Protein AF-A0A369LAR7-F1 (afdb_monomer_lite)

Sequence (122 aa):
MGEAMVTGRMAPGKKRRGGLVLQREGLTASQAINRMYDKLIENGDASFLTGIVAAEDEAAWDNAVEFVDSLSEPVSGGTSDIADEAPSALVDGAFEHGDLPADGPDLAAIARAARFSSRGVI

Secondary structure (DSSP, 8-state):
-PPPPP-----HHHHHHHH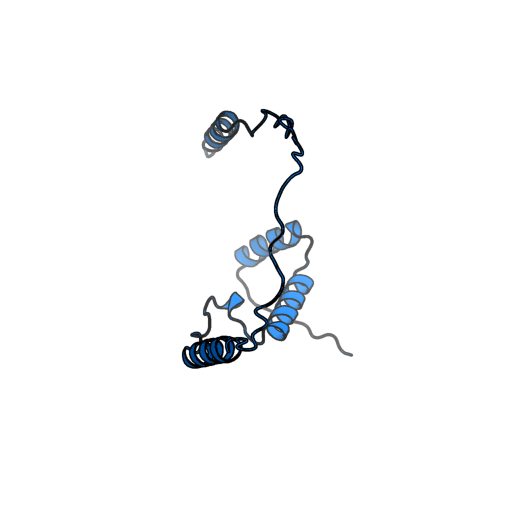HHHHHTT--HHHHHHHHHHHHHHHSS-HHHH--PPPP-HHHHHHHHHHHHHTT-----------------------------S----HHHHHHHHTTSS----

Structure (mmCIF, N/CA/C/O backbone):
data_AF-A0A369LAR7-F1
#
_entry.id   AF-A0A369LAR7-F1
#
loop_
_atom_site.group_PDB
_atom_site.id
_atom_site.ty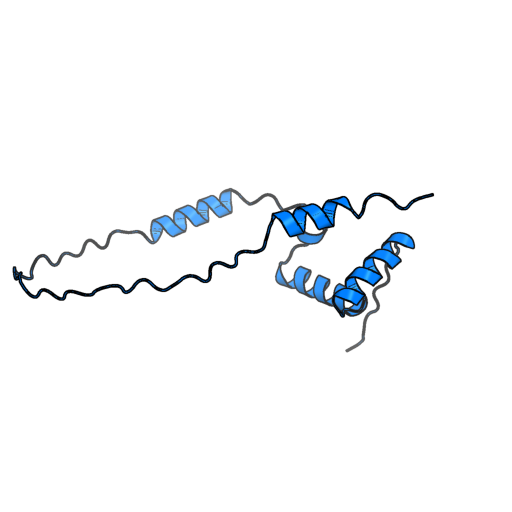pe_symbol
_atom_site.label_atom_id
_atom_site.label_alt_id
_atom_site.label_comp_id
_atom_site.label_asym_id
_atom_site.label_entity_id
_atom_site.label_seq_id
_atom_site.pdbx_PDB_ins_code
_atom_site.Cartn_x
_atom_site.Cartn_y
_atom_site.Cartn_z
_atom_site.occupancy
_atom_site.B_iso_or_equiv
_atom_site.auth_seq_id
_atom_site.auth_comp_id
_atom_site.auth_asym_id
_atom_site.auth_atom_id
_atom_site.pdbx_PDB_model_num
ATOM 1 N N . MET A 1 1 ? 20.493 2.113 16.702 1.00 61.66 1 MET A N 1
ATOM 2 C CA . MET A 1 1 ? 19.274 1.370 16.315 1.00 61.66 1 MET A CA 1
ATOM 3 C C . MET A 1 1 ? 19.581 0.637 15.023 1.00 61.66 1 MET A C 1
ATOM 5 O O . MET A 1 1 ? 20.181 1.250 14.153 1.00 61.66 1 MET A O 1
ATOM 9 N N . GLY A 1 2 ? 19.304 -0.666 14.950 1.00 80.75 2 GLY A N 1
ATOM 10 C CA . GLY A 1 2 ? 19.595 -1.474 13.761 1.00 80.75 2 GLY A CA 1
ATOM 11 C C . GLY A 1 2 ? 18.480 -1.359 12.725 1.00 80.75 2 GLY A C 1
ATOM 12 O O . GLY A 1 2 ? 17.308 -1.336 13.092 1.00 80.75 2 GLY A O 1
ATOM 13 N N . GLU A 1 3 ? 18.845 -1.285 11.450 1.00 86.94 3 GLU A N 1
ATOM 14 C CA . GLU A 1 3 ? 17.891 -1.358 10.343 1.00 86.94 3 GLU A CA 1
ATOM 15 C C . GLU A 1 3 ? 17.475 -2.820 10.114 1.00 86.94 3 GLU A C 1
ATOM 17 O O . GLU A 1 3 ? 18.318 -3.720 10.106 1.00 86.94 3 GLU A O 1
ATOM 22 N N . ALA A 1 4 ? 16.175 -3.068 9.931 1.00 91.50 4 ALA A N 1
ATOM 23 C CA . ALA A 1 4 ? 15.636 -4.389 9.611 1.00 91.50 4 ALA A CA 1
ATOM 24 C C . ALA A 1 4 ? 15.268 -4.475 8.123 1.00 91.50 4 ALA A C 1
ATOM 26 O O . ALA A 1 4 ? 14.702 -3.540 7.557 1.00 91.50 4 ALA A O 1
ATOM 27 N N . MET A 1 5 ? 15.566 -5.609 7.482 1.00 94.12 5 MET A N 1
ATOM 28 C CA . MET A 1 5 ? 15.274 -5.827 6.064 1.00 94.12 5 MET A CA 1
ATOM 29 C C . MET A 1 5 ? 13.974 -6.616 5.882 1.00 94.12 5 MET A C 1
ATOM 31 O O . MET A 1 5 ? 13.799 -7.683 6.469 1.00 94.12 5 MET A O 1
ATOM 35 N N . VAL A 1 6 ? 13.093 -6.133 5.004 1.00 93.88 6 VAL A N 1
ATOM 36 C CA . VAL A 1 6 ? 11.851 -6.822 4.621 1.00 93.88 6 VAL A CA 1
ATOM 37 C C . VAL A 1 6 ? 12.022 -7.447 3.238 1.00 93.88 6 VAL A C 1
ATOM 39 O O . VAL A 1 6 ? 12.296 -6.749 2.263 1.00 93.88 6 VAL A O 1
ATOM 42 N N . THR A 1 7 ? 11.839 -8.767 3.136 1.00 92.88 7 THR A N 1
ATOM 43 C CA . THR A 1 7 ? 11.888 -9.502 1.860 1.00 92.88 7 THR A CA 1
ATOM 44 C C . THR A 1 7 ? 10.564 -10.215 1.608 1.00 92.88 7 THR A C 1
ATOM 46 O O . THR A 1 7 ? 10.116 -11.007 2.431 1.00 92.88 7 THR A O 1
ATOM 49 N N . GLY A 1 8 ? 9.952 -9.972 0.445 1.00 92.94 8 GLY A N 1
ATOM 50 C CA . GLY A 1 8 ? 8.696 -10.602 0.029 1.00 92.94 8 GLY A CA 1
ATOM 51 C C . GLY A 1 8 ? 8.796 -11.253 -1.350 1.00 92.94 8 GLY A C 1
ATOM 52 O O . GLY A 1 8 ? 9.424 -10.712 -2.264 1.00 92.94 8 GLY A O 1
ATOM 53 N N . ARG A 1 9 ? 8.157 -12.417 -1.523 1.00 96.31 9 ARG A N 1
ATOM 54 C CA . ARG A 1 9 ? 8.051 -13.096 -2.825 1.00 96.31 9 ARG A CA 1
ATOM 55 C C . ARG A 1 9 ? 6.854 -12.551 -3.604 1.00 96.31 9 ARG A C 1
ATOM 57 O O . ARG A 1 9 ? 5.764 -12.413 -3.060 1.00 96.31 9 ARG A O 1
ATOM 64 N N . MET A 1 10 ? 7.039 -12.272 -4.893 1.00 95.75 10 MET A N 1
ATOM 65 C CA . MET A 1 10 ? 5.953 -11.855 -5.786 1.00 95.75 10 MET A CA 1
ATOM 66 C C . MET A 1 10 ? 6.232 -12.253 -7.237 1.00 95.75 10 MET A C 1
ATOM 68 O O . MET A 1 10 ? 7.387 -12.403 -7.637 1.00 95.75 10 MET A O 1
ATOM 72 N N . ALA A 1 11 ? 5.174 -12.384 -8.040 1.00 98.25 11 ALA A N 1
ATOM 73 C CA . ALA A 1 11 ? 5.301 -12.656 -9.468 1.00 98.25 11 ALA A CA 1
ATOM 74 C C . ALA A 1 11 ? 6.072 -11.523 -10.186 1.00 98.25 11 ALA A C 1
ATOM 76 O O . ALA A 1 11 ? 5.803 -10.346 -9.914 1.00 98.25 11 ALA A O 1
ATOM 77 N N . PRO A 1 12 ? 6.958 -11.827 -11.157 1.00 97.69 12 PRO A N 1
ATOM 78 C CA . PRO A 1 12 ? 7.745 -10.807 -11.861 1.00 97.69 12 PRO A CA 1
ATOM 79 C C . PRO A 1 12 ? 6.887 -9.722 -12.526 1.00 97.69 12 PRO A C 1
ATOM 81 O O . PRO A 1 12 ? 7.210 -8.536 -12.459 1.00 97.69 12 PRO A O 1
ATOM 84 N N . GLY A 1 13 ? 5.748 -10.112 -13.112 1.00 98.25 13 GLY A N 1
ATOM 85 C CA . GLY A 1 13 ? 4.790 -9.172 -13.699 1.00 98.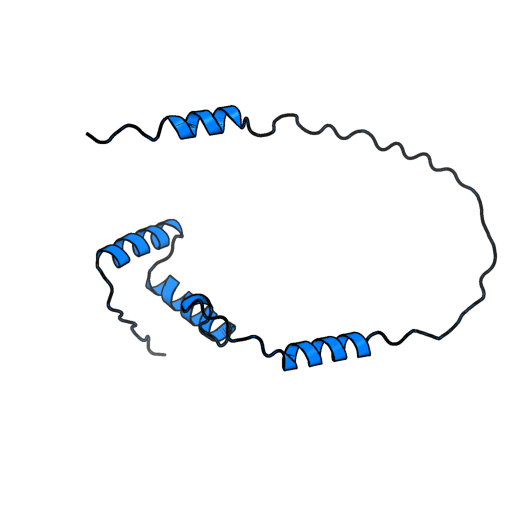25 13 GLY A CA 1
ATOM 86 C C . GLY A 1 13 ? 4.166 -8.229 -12.666 1.00 98.25 13 GLY A C 1
ATOM 87 O O . GLY A 1 13 ? 4.030 -7.036 -12.936 1.00 98.25 13 GLY A O 1
ATOM 88 N N . LYS A 1 14 ? 3.856 -8.731 -11.460 1.00 97.56 14 LYS A N 1
ATOM 89 C CA . LYS A 1 14 ? 3.335 -7.917 -10.349 1.00 97.56 14 LYS A CA 1
ATOM 90 C C . LYS A 1 14 ? 4.384 -6.906 -9.883 1.00 97.56 14 LYS A C 1
ATOM 92 O O . LYS A 1 14 ? 4.060 -5.729 -9.771 1.00 97.56 14 LYS A O 1
ATOM 97 N N . LYS A 1 15 ? 5.640 -7.340 -9.712 1.00 97.00 15 LYS A N 1
ATOM 98 C CA . LYS A 1 15 ? 6.761 -6.459 -9.346 1.00 97.00 15 LYS A CA 1
ATOM 99 C C . LYS A 1 15 ? 6.935 -5.319 -10.346 1.00 97.00 15 LYS A C 1
ATOM 101 O O . LYS A 1 15 ? 7.057 -4.168 -9.947 1.00 97.00 15 LYS A O 1
ATOM 106 N N . ARG A 1 16 ? 6.922 -5.635 -11.645 1.00 97.88 16 ARG A N 1
ATOM 107 C CA . ARG A 1 16 ? 7.101 -4.638 -12.708 1.00 97.88 16 ARG A CA 1
ATOM 108 C C . ARG A 1 16 ? 5.974 -3.607 -12.714 1.00 97.88 16 ARG A C 1
ATOM 110 O O . ARG A 1 16 ? 6.257 -2.417 -12.688 1.00 97.88 16 ARG A O 1
ATOM 117 N N . ARG A 1 17 ? 4.711 -4.054 -12.708 1.00 98.06 17 ARG A N 1
ATOM 118 C CA . ARG A 1 17 ? 3.557 -3.138 -12.699 1.00 98.06 17 ARG A CA 1
ATOM 119 C C . ARG A 1 17 ? 3.520 -2.277 -11.439 1.00 98.06 17 ARG A C 1
ATOM 121 O O . ARG A 1 17 ? 3.329 -1.076 -11.548 1.00 98.06 17 ARG A O 1
ATOM 128 N N . GLY A 1 18 ? 3.756 -2.875 -10.269 1.00 96.94 18 GLY A N 1
ATOM 129 C CA . GLY A 1 18 ? 3.832 -2.132 -9.010 1.00 96.94 18 GLY A CA 1
ATOM 130 C C . GLY A 1 18 ? 4.958 -1.097 -9.019 1.00 96.94 18 GLY A C 1
ATOM 131 O O . GLY A 1 18 ? 4.735 0.045 -8.643 1.00 96.94 18 GLY A O 1
ATOM 132 N N . GLY A 1 19 ? 6.137 -1.462 -9.532 1.00 97.44 19 GLY A N 1
ATOM 133 C CA . GLY A 1 19 ? 7.266 -0.541 -9.669 1.00 97.44 19 GLY A CA 1
ATOM 134 C C . GLY A 1 19 ? 6.962 0.678 -10.543 1.00 97.44 19 GLY A C 1
ATOM 135 O O . GLY A 1 19 ? 7.369 1.776 -10.186 1.00 97.44 19 GLY A O 1
ATOM 136 N N . LEU A 1 20 ? 6.208 0.512 -11.637 1.00 98.25 20 LEU A N 1
ATOM 137 C CA . LEU A 1 20 ? 5.793 1.632 -12.495 1.00 98.25 20 LEU A CA 1
ATOM 138 C C . LEU A 1 20 ? 4.852 2.602 -11.773 1.00 98.25 20 LEU A C 1
ATOM 140 O O . LEU A 1 20 ? 5.002 3.812 -11.913 1.00 98.25 20 LEU A O 1
ATOM 144 N N . VAL A 1 21 ? 3.904 2.080 -10.986 1.00 98.38 21 VAL A N 1
ATOM 145 C CA . VAL A 1 21 ? 3.011 2.920 -10.173 1.00 98.38 21 VAL A CA 1
ATOM 146 C C . VAL A 1 21 ? 3.830 3.707 -9.156 1.00 98.38 21 VAL A C 1
ATOM 148 O O . VAL A 1 21 ? 3.730 4.924 -9.115 1.00 98.38 21 VAL A O 1
ATOM 151 N N . LEU A 1 22 ? 4.706 3.036 -8.403 1.00 97.81 22 LEU A N 1
ATOM 152 C CA . LEU A 1 22 ? 5.553 3.700 -7.411 1.00 97.81 22 LEU A CA 1
ATOM 153 C C . LEU A 1 22 ? 6.453 4.773 -8.035 1.00 97.81 22 LEU A C 1
ATOM 155 O O . LEU A 1 22 ? 6.557 5.864 -7.488 1.00 97.81 22 LEU A O 1
ATOM 159 N N . GLN A 1 23 ? 7.042 4.501 -9.203 1.00 97.81 23 GLN A N 1
ATOM 160 C CA . GLN A 1 23 ? 7.864 5.475 -9.920 1.00 97.81 23 GLN A CA 1
ATOM 161 C C . GLN A 1 23 ? 7.067 6.724 -10.312 1.00 97.81 23 GLN A C 1
ATOM 163 O O . GLN A 1 23 ? 7.577 7.832 -10.166 1.00 97.81 23 GLN A O 1
ATOM 168 N N . ARG A 1 24 ? 5.827 6.553 -10.787 1.00 98.19 24 ARG A N 1
ATOM 169 C CA . ARG A 1 24 ? 4.945 7.675 -11.135 1.00 98.19 24 ARG A CA 1
ATOM 170 C C . ARG A 1 24 ? 4.625 8.546 -9.920 1.00 98.19 24 ARG A C 1
ATOM 172 O O . ARG A 1 24 ? 4.584 9.761 -10.050 1.00 98.19 24 ARG A O 1
ATOM 179 N N . GLU A 1 25 ? 4.456 7.925 -8.757 1.00 97.81 25 GLU A N 1
ATOM 180 C CA . GLU A 1 25 ? 4.206 8.617 -7.487 1.00 97.81 25 GLU A CA 1
ATOM 181 C C . GLU A 1 25 ? 5.502 9.098 -6.792 1.00 97.81 25 GLU A C 1
ATOM 183 O O . GLU A 1 25 ? 5.456 9.605 -5.674 1.00 97.81 25 GLU A O 1
ATOM 188 N N . GLY A 1 26 ? 6.676 8.927 -7.417 1.00 97.88 26 GLY A N 1
ATOM 189 C CA . GLY A 1 26 ? 7.964 9.345 -6.849 1.00 97.88 26 GLY A CA 1
ATOM 190 C C . GLY A 1 26 ? 8.412 8.543 -5.621 1.00 97.88 26 GLY A C 1
ATOM 191 O O . GLY A 1 26 ? 9.209 9.034 -4.823 1.00 97.88 26 GLY A O 1
ATOM 192 N N . LEU A 1 27 ? 7.912 7.317 -5.452 1.00 97.75 27 LEU A N 1
ATOM 193 C CA . LEU A 1 27 ? 8.192 6.456 -4.304 1.00 97.75 27 LEU A CA 1
ATOM 194 C C . LEU A 1 27 ? 9.107 5.285 -4.670 1.00 97.75 27 LEU A C 1
ATOM 196 O O . LEU A 1 27 ? 8.990 4.662 -5.726 1.00 97.75 27 LEU A O 1
ATOM 200 N N . THR A 1 28 ? 9.985 4.915 -3.741 1.00 97.00 28 THR A N 1
ATOM 201 C CA . THR A 1 28 ? 10.683 3.625 -3.783 1.00 97.00 28 THR A CA 1
ATOM 202 C C . THR A 1 28 ? 9.849 2.525 -3.120 1.00 97.00 28 THR A C 1
ATOM 204 O O . THR A 1 28 ? 8.913 2.780 -2.360 1.00 97.00 28 THR A O 1
ATOM 207 N N . ALA A 1 29 ? 10.216 1.264 -3.361 1.00 95.12 29 ALA A N 1
ATOM 208 C CA . ALA A 1 29 ? 9.556 0.130 -2.715 1.00 95.12 29 ALA A CA 1
ATOM 209 C C . ALA A 1 29 ? 9.689 0.162 -1.182 1.00 95.12 29 ALA A C 1
ATOM 211 O O . ALA A 1 29 ? 8.711 -0.097 -0.487 1.00 95.12 29 ALA A O 1
ATOM 212 N N . SER A 1 30 ? 10.865 0.511 -0.648 1.00 95.44 30 SER A N 1
ATOM 213 C CA . SER A 1 30 ? 11.073 0.613 0.803 1.00 95.44 30 SER A CA 1
ATOM 214 C C . SER A 1 30 ? 10.246 1.742 1.415 1.00 95.44 30 SER A C 1
ATOM 216 O O . SER A 1 30 ? 9.624 1.554 2.453 1.00 95.44 30 SER A O 1
ATOM 218 N N . GLN A 1 31 ? 10.160 2.888 0.736 1.00 97.00 31 GLN A N 1
ATOM 219 C CA . GLN A 1 31 ? 9.332 4.017 1.157 1.00 97.00 31 GLN A CA 1
ATOM 220 C C . GLN A 1 31 ? 7.839 3.685 1.187 1.00 97.00 31 GLN A C 1
ATOM 222 O O . GLN A 1 31 ? 7.139 4.132 2.094 1.00 97.00 31 GLN A O 1
ATOM 227 N N . ALA A 1 32 ? 7.352 2.931 0.201 1.00 96.81 32 ALA A N 1
ATOM 228 C CA . ALA A 1 32 ? 5.963 2.488 0.159 1.00 96.81 32 ALA A CA 1
ATOM 229 C C . ALA A 1 32 ? 5.658 1.467 1.266 1.00 96.81 32 ALA A C 1
ATOM 231 O O . ALA A 1 32 ? 4.632 1.574 1.929 1.00 96.81 32 ALA A O 1
ATOM 232 N N . ILE A 1 33 ? 6.564 0.510 1.501 1.00 96.12 33 ILE A N 1
ATOM 233 C CA . ILE A 1 33 ? 6.415 -0.496 2.563 1.00 96.12 33 ILE A CA 1
ATOM 234 C C . ILE A 1 33 ? 6.449 0.156 3.950 1.00 96.12 33 ILE A C 1
ATOM 236 O O . ILE A 1 33 ? 5.622 -0.184 4.787 1.00 96.12 33 ILE A O 1
ATOM 240 N N . ASN A 1 34 ? 7.344 1.117 4.190 1.00 96.25 34 ASN A N 1
ATOM 241 C CA . ASN A 1 34 ? 7.390 1.821 5.474 1.00 96.25 34 ASN A CA 1
ATOM 242 C C . ASN A 1 34 ? 6.100 2.608 5.727 1.00 96.25 34 ASN A C 1
ATOM 244 O O . ASN A 1 34 ? 5.486 2.424 6.768 1.00 96.25 34 ASN A O 1
ATOM 248 N N . ARG A 1 35 ? 5.609 3.364 4.734 1.00 97.00 35 ARG A N 1
ATOM 249 C CA . ARG A 1 35 ? 4.318 4.070 4.845 1.00 97.00 35 ARG A CA 1
ATOM 250 C C . ARG A 1 35 ? 3.137 3.130 5.080 1.00 97.00 35 ARG A C 1
ATOM 252 O O . ARG A 1 35 ? 2.196 3.484 5.781 1.00 97.00 35 ARG A O 1
ATOM 259 N N . MET A 1 36 ? 3.171 1.936 4.489 1.00 96.62 36 MET A N 1
ATOM 260 C CA . MET A 1 36 ? 2.172 0.904 4.760 1.00 96.62 36 MET A CA 1
ATOM 261 C C . MET A 1 36 ? 2.219 0.478 6.233 1.00 96.62 36 MET A C 1
ATOM 263 O O . MET A 1 36 ? 1.166 0.404 6.853 1.00 96.62 36 MET A O 1
ATOM 267 N N . TYR A 1 37 ? 3.404 0.233 6.803 1.00 96.88 37 TYR A N 1
ATOM 268 C CA . TYR A 1 37 ? 3.534 -0.064 8.234 1.00 96.88 37 TYR A CA 1
ATOM 269 C C . TYR A 1 37 ? 3.081 1.097 9.116 1.00 96.88 37 TYR A C 1
ATOM 271 O O . TYR A 1 37 ? 2.378 0.845 10.089 1.00 96.88 37 TYR A O 1
ATOM 279 N N . ASP A 1 38 ? 3.402 2.339 8.749 1.00 97.06 38 ASP A N 1
ATOM 280 C CA . ASP A 1 38 ? 2.925 3.521 9.471 1.00 97.06 38 ASP A CA 1
ATOM 281 C C . ASP A 1 38 ? 1.390 3.517 9.550 1.00 97.06 38 ASP A C 1
ATOM 283 O O . ASP A 1 38 ? 0.833 3.689 10.630 1.00 97.06 38 ASP A O 1
ATOM 287 N N . LYS A 1 39 ? 0.696 3.207 8.443 1.00 96.81 39 LYS A N 1
ATOM 288 C CA . LYS A 1 39 ? -0.772 3.099 8.435 1.00 96.81 39 LYS A CA 1
ATOM 289 C C . LYS A 1 39 ? -1.332 1.901 9.189 1.00 96.81 39 LYS A C 1
ATOM 291 O O . LYS A 1 39 ? -2.379 2.035 9.810 1.00 96.81 39 LYS A O 1
ATOM 296 N N . LEU A 1 40 ? -0.648 0.759 9.180 1.00 96.06 40 LEU A N 1
ATOM 297 C CA . LEU A 1 40 ? -1.039 -0.383 10.014 1.00 96.06 40 LEU A CA 1
ATOM 298 C C . LEU A 1 40 ? -0.950 -0.040 11.508 1.00 96.06 40 LEU A C 1
ATOM 300 O O . LEU A 1 40 ? -1.799 -0.460 12.286 1.00 96.06 40 LEU A O 1
ATOM 304 N N . ILE A 1 41 ? 0.074 0.721 11.902 1.00 96.12 41 ILE A N 1
ATOM 305 C CA . ILE A 1 41 ? 0.277 1.152 13.289 1.00 96.12 41 ILE A CA 1
ATOM 306 C C . ILE A 1 41 ? -0.741 2.228 13.675 1.00 96.12 41 ILE A C 1
ATOM 308 O O . ILE A 1 41 ? -1.320 2.145 14.751 1.00 96.12 41 ILE A O 1
ATOM 312 N N . GLU A 1 42 ? -0.964 3.215 12.807 1.00 95.50 42 GLU A N 1
ATOM 313 C CA . GLU A 1 42 ? -1.898 4.319 13.048 1.00 95.50 42 GLU A CA 1
ATOM 314 C C . GLU A 1 42 ? -3.345 3.835 13.173 1.00 95.50 42 GLU A C 1
ATOM 316 O O . GLU A 1 42 ? -4.047 4.249 14.090 1.00 95.50 42 GLU A O 1
ATOM 321 N N . ASN A 1 43 ? -3.775 2.935 12.285 1.00 92.44 43 ASN A N 1
ATOM 322 C CA . ASN A 1 43 ? -5.144 2.423 12.294 1.00 92.44 43 ASN A CA 1
ATOM 323 C C . ASN A 1 43 ? -5.342 1.305 13.327 1.00 92.44 43 ASN A C 1
ATOM 325 O O . ASN A 1 43 ? -6.454 1.079 13.788 1.00 92.44 43 ASN A O 1
ATOM 329 N N . GLY A 1 44 ? -4.280 0.569 13.668 1.00 94.50 44 GLY A N 1
ATOM 330 C CA . GLY A 1 44 ? -4.376 -0.628 14.504 1.00 94.50 44 GLY A CA 1
ATOM 331 C C . GLY A 1 44 ? -4.980 -1.847 13.792 1.00 94.50 44 GLY A C 1
ATOM 332 O O . GLY A 1 44 ? -5.204 -2.873 14.431 1.00 94.50 44 GLY A O 1
ATOM 333 N N . ASP A 1 45 ? -5.212 -1.774 12.478 1.00 92.75 45 ASP A N 1
ATOM 334 C CA . ASP A 1 45 ? -5.770 -2.859 11.671 1.00 92.75 45 ASP A CA 1
ATOM 335 C C . ASP A 1 45 ? -5.177 -2.908 10.249 1.00 92.75 45 ASP A C 1
ATOM 337 O O . ASP A 1 45 ? -4.462 -2.009 9.805 1.00 92.75 45 ASP A O 1
ATOM 341 N N . ALA A 1 46 ? -5.473 -3.996 9.528 1.00 93.38 46 ALA A N 1
ATOM 342 C CA . ALA A 1 46 ? -5.033 -4.234 8.150 1.00 93.38 46 ALA A CA 1
ATOM 343 C C . ALA A 1 46 ? -6.192 -4.282 7.135 1.00 93.38 46 ALA A C 1
ATOM 345 O O . ALA A 1 46 ? -6.032 -4.848 6.049 1.00 93.38 46 ALA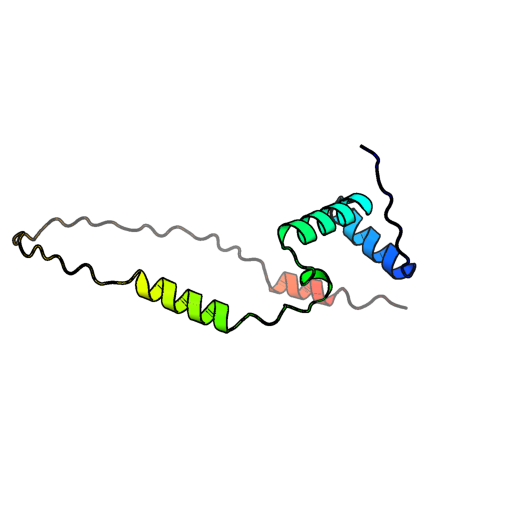 A O 1
ATOM 346 N N . SER A 1 47 ? -7.351 -3.710 7.471 1.00 90.31 47 SER A N 1
ATOM 347 C CA . SER A 1 47 ? -8.574 -3.745 6.654 1.00 90.31 47 SER A CA 1
ATOM 348 C C . SER A 1 47 ? -8.340 -3.242 5.227 1.00 90.31 47 SER A C 1
ATOM 350 O O . SER A 1 47 ? -8.799 -3.855 4.265 1.00 90.31 47 SER A O 1
ATOM 352 N N . PHE A 1 48 ? -7.525 -2.195 5.055 1.00 89.56 48 PHE A N 1
ATOM 353 C CA . PHE A 1 48 ? -7.194 -1.637 3.738 1.00 89.56 48 PHE A CA 1
ATOM 354 C C . PHE A 1 48 ? -6.361 -2.580 2.849 1.00 89.56 48 PHE A C 1
ATOM 356 O O . PHE A 1 48 ? -6.341 -2.419 1.628 1.00 89.56 48 PHE A O 1
ATOM 363 N N . LEU A 1 49 ? -5.657 -3.555 3.438 1.00 92.94 49 LEU A N 1
ATOM 364 C CA . LEU A 1 49 ? -4.899 -4.570 2.700 1.00 92.94 49 LEU A CA 1
ATOM 365 C C . LEU A 1 49 ? -5.742 -5.809 2.393 1.00 92.94 49 LEU A C 1
ATOM 367 O O . LEU A 1 49 ? -5.528 -6.448 1.362 1.00 92.94 49 LEU A O 1
ATOM 371 N N . THR A 1 50 ? -6.661 -6.173 3.291 1.00 89.56 50 THR A N 1
ATOM 372 C CA . THR A 1 50 ? -7.491 -7.381 3.167 1.00 89.56 50 THR A CA 1
ATOM 373 C C . THR A 1 50 ? -8.794 -7.126 2.416 1.00 89.56 50 THR A C 1
ATOM 375 O O . THR A 1 50 ? -9.367 -8.066 1.871 1.00 89.56 50 THR A O 1
ATOM 378 N N . GLY A 1 51 ? -9.268 -5.876 2.388 1.00 80.75 51 GLY A N 1
ATOM 379 C CA . GLY A 1 51 ? -10.619 -5.527 1.950 1.00 80.75 51 GLY A CA 1
ATOM 380 C C . GLY A 1 51 ? -11.709 -6.037 2.897 1.00 80.75 51 GLY A C 1
ATOM 381 O O . GLY A 1 51 ? -12.888 -5.949 2.569 1.00 80.75 51 GLY A O 1
ATOM 382 N N . ILE A 1 52 ? -11.325 -6.590 4.051 1.00 73.12 52 ILE A N 1
ATOM 383 C CA . ILE A 1 52 ? -12.238 -7.068 5.083 1.00 73.12 52 ILE A CA 1
ATOM 384 C C . ILE A 1 52 ? -12.313 -5.952 6.115 1.00 73.12 52 ILE A C 1
ATOM 386 O O . ILE A 1 52 ? -11.406 -5.795 6.935 1.00 73.12 52 ILE A O 1
ATOM 390 N N . VAL A 1 53 ? -13.376 -5.157 6.040 1.00 63.62 53 VAL A N 1
ATOM 391 C CA . VAL A 1 53 ? -13.754 -4.272 7.141 1.00 63.62 53 VAL A CA 1
ATOM 392 C C . VAL A 1 53 ? -14.198 -5.198 8.271 1.00 63.62 53 VAL A C 1
ATOM 394 O O . VAL A 1 53 ? -15.030 -6.082 8.046 1.00 63.62 53 VAL A O 1
ATOM 397 N N . ALA A 1 54 ? -13.569 -5.089 9.444 1.00 61.56 54 ALA A N 1
ATOM 398 C CA . ALA A 1 54 ? -14.067 -5.785 10.625 1.00 61.56 54 ALA A CA 1
ATOM 399 C C . ALA A 1 54 ? -15.542 -5.403 10.784 1.00 61.56 54 ALA A C 1
ATOM 401 O O . ALA A 1 54 ? -15.868 -4.229 10.625 1.00 61.56 54 ALA A O 1
ATOM 402 N N . ALA A 1 55 ? -16.416 -6.390 11.003 1.00 57.91 55 ALA A N 1
ATOM 403 C CA . ALA A 1 55 ? -17.834 -6.123 11.204 1.00 57.91 55 ALA A CA 1
ATOM 404 C C . ALA A 1 55 ? -17.958 -5.037 12.273 1.00 57.91 55 ALA A C 1
ATOM 406 O O . ALA A 1 55 ? -17.399 -5.183 13.362 1.00 57.91 55 ALA A O 1
ATOM 407 N N . GLU A 1 56 ? -18.582 -3.929 11.895 1.00 61.16 56 GLU A N 1
ATOM 408 C CA . GLU A 1 56 ? -18.780 -2.796 12.779 1.00 61.16 56 GLU A CA 1
ATOM 409 C C . GLU A 1 56 ? -19.521 -3.316 14.010 1.00 61.16 56 GLU A C 1
ATOM 411 O O . GLU A 1 56 ? -20.496 -4.059 13.877 1.00 61.16 56 GLU A O 1
ATOM 416 N N . ASP A 1 57 ? -18.999 -3.036 15.203 1.00 68.94 57 ASP A N 1
ATOM 417 C CA . ASP A 1 57 ? -19.645 -3.484 16.430 1.00 68.94 57 ASP A CA 1
ATOM 418 C C . ASP A 1 57 ? -20.938 -2.679 16.582 1.00 68.94 57 ASP A C 1
ATOM 420 O O . ASP A 1 57 ? -20.915 -1.526 17.007 1.00 68.94 57 ASP A O 1
ATOM 424 N N . GLU A 1 58 ? -22.059 -3.267 16.160 1.00 67.94 58 GLU A N 1
ATOM 425 C CA . GLU A 1 58 ? -23.396 -2.665 16.220 1.00 67.94 58 GLU A CA 1
ATOM 426 C C . GLU A 1 58 ? -23.686 -2.126 17.633 1.00 67.94 58 GLU A C 1
ATOM 428 O O . GLU A 1 58 ? -24.236 -1.040 17.789 1.00 67.94 58 GLU A O 1
ATOM 433 N N . ALA A 1 59 ? -23.192 -2.813 18.673 1.00 70.25 59 ALA A N 1
ATOM 434 C CA . ALA A 1 59 ? -23.340 -2.367 20.052 1.00 70.25 59 ALA A CA 1
ATOM 435 C C . ALA A 1 59 ? -22.506 -1.112 20.360 1.00 70.25 59 ALA A C 1
ATOM 437 O O . ALA A 1 59 ? -22.906 -0.295 21.188 1.00 70.25 59 ALA A O 1
ATOM 438 N N . ALA A 1 60 ? -21.352 -0.921 19.718 1.00 75.75 60 ALA A N 1
ATOM 439 C CA . ALA A 1 60 ? -20.567 0.305 19.856 1.00 75.75 60 ALA A CA 1
ATOM 440 C C . ALA A 1 60 ? -21.260 1.499 19.178 1.00 75.75 60 ALA A C 1
ATOM 442 O O . ALA A 1 60 ? -21.200 2.613 19.702 1.00 75.75 60 ALA A O 1
ATOM 443 N N . TRP A 1 61 ? -21.954 1.264 18.061 1.00 80.56 61 TRP A N 1
ATOM 444 C CA . TRP A 1 61 ? -22.769 2.280 17.396 1.00 80.56 61 TRP A CA 1
ATOM 445 C C . TRP A 1 61 ? -24.001 2.663 18.216 1.00 80.56 61 TRP A C 1
ATOM 447 O O . TRP A 1 61 ? -24.226 3.855 18.422 1.00 80.56 61 TRP A O 1
ATOM 457 N N . ASP A 1 62 ? -24.734 1.687 18.754 1.00 80.25 62 ASP A N 1
ATOM 458 C CA . ASP A 1 62 ? -25.898 1.939 19.614 1.00 80.25 62 ASP A CA 1
ATOM 459 C C . ASP A 1 62 ? -25.518 2.779 20.846 1.00 80.25 62 ASP A C 1
ATOM 461 O O . ASP A 1 62 ? -26.171 3.777 21.155 1.00 80.25 62 ASP A O 1
ATOM 465 N N . ASN A 1 63 ? -24.395 2.452 21.498 1.00 81.31 63 ASN A N 1
ATOM 466 C CA . ASN A 1 63 ? -23.877 3.238 22.624 1.00 81.31 63 ASN A CA 1
ATOM 467 C C . ASN A 1 63 ? -23.466 4.666 22.215 1.00 81.31 63 ASN A C 1
ATOM 469 O O . ASN A 1 63 ? -23.625 5.608 22.993 1.00 81.31 63 ASN A O 1
ATOM 473 N N . ALA A 1 64 ? -22.921 4.850 21.008 1.00 84.62 64 ALA A N 1
ATOM 474 C CA . ALA A 1 64 ? -22.549 6.172 20.509 1.00 84.62 64 ALA A CA 1
ATOM 475 C C . ALA A 1 64 ? -23.781 7.045 20.214 1.00 84.62 64 ALA A C 1
ATOM 477 O O . ALA A 1 64 ? -23.749 8.248 20.481 1.00 84.62 64 ALA A O 1
ATOM 478 N N . VAL A 1 65 ? -24.864 6.449 19.703 1.00 86.75 65 VAL A N 1
ATOM 479 C CA . VAL A 1 65 ? -26.149 7.135 19.487 1.00 86.75 65 VAL A CA 1
ATOM 480 C C . VAL A 1 65 ? -26.747 7.574 20.822 1.00 86.75 65 VAL A C 1
ATOM 482 O O . VAL A 1 65 ? -27.054 8.753 20.986 1.00 86.75 65 VAL A O 1
ATOM 485 N N . GLU A 1 66 ? -26.815 6.671 21.805 1.00 85.12 66 GLU A N 1
ATOM 486 C CA . GLU A 1 66 ? -27.329 6.990 23.144 1.00 85.12 66 GLU A CA 1
ATOM 487 C C . GLU A 1 66 ? -26.522 8.117 23.815 1.00 85.12 66 GLU A C 1
ATOM 489 O O . GLU A 1 66 ? -27.083 9.025 24.432 1.00 85.12 66 GLU A O 1
ATOM 494 N N . PHE A 1 67 ? -25.197 8.117 23.638 1.00 85.75 67 PHE A N 1
ATOM 495 C CA . PHE A 1 67 ? -24.337 9.188 24.133 1.00 85.75 67 PHE A CA 1
ATOM 496 C C . PHE A 1 67 ? -24.676 10.549 23.509 1.00 85.75 67 PHE A C 1
ATOM 498 O O . PHE A 1 67 ? -24.797 11.536 24.235 1.00 85.75 67 PHE A O 1
ATOM 505 N N . VAL A 1 68 ? -24.858 10.626 22.188 1.00 87.81 68 VAL A N 1
ATOM 506 C CA . VAL A 1 68 ? -25.224 11.882 21.506 1.00 87.81 68 VAL A CA 1
ATOM 507 C C . VAL A 1 68 ? -26.602 12.377 21.949 1.00 87.81 68 VAL A C 1
ATOM 509 O O . VAL A 1 68 ? -26.774 13.576 22.189 1.00 87.81 68 VAL A O 1
ATOM 512 N N . ASP A 1 69 ? -27.558 11.468 22.125 1.00 86.88 69 ASP A N 1
ATOM 513 C CA . ASP A 1 69 ? -28.891 11.806 22.623 1.00 86.88 69 ASP A CA 1
ATOM 514 C C . ASP A 1 69 ? -28.837 12.370 24.052 1.00 86.88 69 ASP A C 1
ATOM 516 O O . ASP A 1 69 ? -29.521 13.349 24.356 1.00 86.88 69 ASP A O 1
ATOM 520 N N . SER A 1 70 ? -27.953 11.847 24.911 1.00 86.50 70 SER A N 1
ATOM 521 C CA . SER A 1 70 ? -27.754 12.362 26.277 1.00 86.50 70 SER A CA 1
ATOM 522 C C . SER A 1 70 ? -27.197 13.793 26.336 1.00 86.50 70 SER A C 1
ATOM 524 O O . SER A 1 70 ? -27.426 14.509 27.309 1.00 86.50 70 SER A O 1
ATOM 526 N N . LEU A 1 71 ? -26.502 14.249 25.285 1.00 84.88 71 LEU A N 1
ATOM 527 C CA . LEU A 1 71 ? -25.998 15.625 25.181 1.00 84.88 71 LEU A CA 1
ATOM 528 C C . LEU A 1 71 ? -27.084 16.629 24.761 1.00 84.88 71 LEU A C 1
ATOM 530 O O . LEU A 1 71 ? -26.849 17.836 24.821 1.00 84.88 71 LEU A O 1
ATOM 534 N N . SER A 1 72 ? -28.255 16.149 24.331 1.00 74.75 72 SER A N 1
ATOM 535 C CA . SER A 1 72 ? -29.335 16.962 23.758 1.00 74.75 72 SER A CA 1
ATOM 536 C C . SER A 1 72 ? -30.422 17.357 24.767 1.00 74.75 72 SER A C 1
ATOM 538 O O . SER A 1 72 ? -31.517 17.753 24.361 1.00 74.75 72 SER A O 1
ATOM 540 N N . GLU A 1 73 ? -30.155 17.281 26.078 1.00 70.94 73 GLU A N 1
ATOM 541 C CA . GLU A 1 73 ? -31.109 17.754 27.088 1.00 70.94 73 GLU A CA 1
ATOM 542 C C . GLU A 1 73 ? -31.536 19.216 26.822 1.00 70.94 73 GLU A C 1
ATOM 544 O O . GLU A 1 73 ? -30.703 20.082 26.529 1.00 70.94 73 GLU A O 1
ATOM 549 N N . PRO A 1 74 ? -32.844 19.526 26.909 1.00 56.12 74 PRO A N 1
ATOM 550 C CA . PRO A 1 74 ? -33.358 20.838 26.560 1.00 56.12 74 PRO A CA 1
ATOM 551 C C . PRO A 1 74 ? -32.900 21.879 27.580 1.00 56.12 74 PRO A C 1
ATOM 553 O O . PRO A 1 74 ? -33.138 21.736 28.781 1.00 56.12 74 PRO A O 1
ATOM 556 N N . VAL A 1 75 ? -32.347 22.990 27.087 1.00 52.12 75 VAL A N 1
ATOM 557 C CA . VAL A 1 75 ? -32.143 24.222 27.859 1.00 52.12 75 VAL A CA 1
ATOM 558 C C . VAL A 1 75 ? -33.506 24.821 28.243 1.00 52.12 75 VAL A C 1
ATOM 560 O O . VAL A 1 75 ? -34.000 25.789 27.678 1.00 52.12 75 VAL A O 1
ATOM 563 N N . SER A 1 76 ? -34.177 24.207 29.213 1.00 57.19 76 SER A N 1
ATOM 564 C CA . SER A 1 76 ? -35.353 24.776 29.863 1.00 57.19 76 SER A CA 1
ATOM 565 C C . SER A 1 76 ? -34.876 25.725 30.955 1.00 57.19 76 SER A C 1
ATOM 567 O O . SER A 1 76 ? -34.765 25.368 32.123 1.00 57.19 76 SER A O 1
ATOM 569 N N . GLY A 1 77 ? -34.562 26.950 30.546 1.00 43.88 77 GLY A N 1
ATOM 570 C CA . GLY A 1 77 ? -34.232 28.067 31.423 1.00 43.88 77 GLY A CA 1
ATOM 571 C C . GLY A 1 77 ? -34.704 29.355 30.770 1.00 43.88 77 GLY A C 1
ATOM 572 O O . GLY A 1 77 ? -33.970 29.965 30.003 1.00 43.88 77 GLY A O 1
ATOM 573 N N . GLY A 1 78 ? -35.968 29.706 31.002 1.00 52.97 78 GLY A N 1
ATOM 574 C CA . GLY A 1 78 ? -36.641 30.808 30.329 1.00 52.97 78 GLY A CA 1
ATOM 575 C C . GLY A 1 78 ? -36.079 32.185 30.676 1.00 52.97 78 GLY A C 1
ATOM 576 O O . GLY A 1 78 ? -35.834 32.496 31.838 1.00 52.97 78 GLY A O 1
ATOM 577 N N . THR A 1 79 ? -36.004 33.044 29.663 1.00 47.78 79 THR A N 1
ATOM 578 C CA . THR A 1 79 ? -36.142 34.495 29.819 1.00 47.78 79 THR A CA 1
ATOM 579 C C . THR A 1 79 ? -37.111 34.991 28.751 1.00 47.78 79 THR A C 1
ATOM 581 O O . THR A 1 79 ? -36.721 35.436 27.674 1.00 47.78 79 THR A O 1
ATOM 584 N N . SER A 1 80 ? -38.405 34.863 29.036 1.00 49.78 80 SER A N 1
ATOM 585 C CA . SER A 1 80 ? -39.418 35.717 28.426 1.00 49.78 80 SER A CA 1
ATOM 586 C C . SER A 1 80 ? -39.290 37.104 29.051 1.00 49.78 80 SER A C 1
ATOM 588 O O . SER A 1 80 ? -39.901 37.346 30.084 1.00 49.78 80 SER A O 1
ATOM 590 N N . ASP A 1 81 ? -38.457 37.972 28.491 1.00 52.88 81 ASP A N 1
ATOM 591 C CA . ASP A 1 81 ? -38.703 39.417 28.479 1.00 52.88 81 ASP A CA 1
ATOM 592 C C . ASP A 1 81 ? -37.597 40.087 27.667 1.00 52.88 81 ASP A C 1
ATOM 594 O O . ASP A 1 81 ? -36.444 40.059 28.080 1.00 52.88 81 ASP A O 1
ATOM 598 N N . ILE A 1 82 ? -37.937 40.626 26.501 1.00 53.66 82 ILE A N 1
ATOM 599 C CA . ILE A 1 82 ? -37.446 41.903 25.967 1.00 53.66 82 ILE A CA 1
ATOM 600 C C . ILE A 1 82 ? -38.350 42.198 24.765 1.00 53.66 82 ILE A C 1
ATOM 602 O O . ILE A 1 82 ? -38.219 41.638 23.679 1.00 53.66 82 ILE A O 1
ATOM 606 N N . ALA A 1 83 ? -39.377 42.981 25.091 1.00 50.59 83 ALA A N 1
ATOM 607 C CA . ALA A 1 83 ? -40.009 44.029 24.305 1.00 50.59 83 ALA A CA 1
ATOM 608 C C . ALA A 1 83 ? -39.685 44.095 22.800 1.00 50.59 83 ALA A C 1
ATOM 610 O O . ALA A 1 83 ? -38.573 44.409 22.386 1.00 50.59 83 ALA A O 1
ATOM 611 N N . ASP A 1 84 ? -40.734 43.874 22.008 1.00 54.78 84 ASP A N 1
ATOM 612 C CA . ASP A 1 84 ? -41.344 44.907 21.159 1.00 54.78 84 ASP A CA 1
ATOM 613 C C . ASP A 1 84 ? -40.430 46.092 20.779 1.00 54.78 84 ASP A C 1
ATOM 615 O O . ASP A 1 84 ? -40.439 47.133 21.429 1.00 54.78 84 ASP A O 1
ATOM 619 N N . GLU A 1 85 ? -39.678 45.949 19.686 1.00 46.19 85 GLU A N 1
ATOM 620 C CA . GLU A 1 85 ? -39.503 47.051 18.738 1.00 46.19 85 GLU A CA 1
ATOM 621 C C . GLU A 1 85 ? -39.162 46.518 17.336 1.00 46.19 85 GLU A C 1
ATOM 623 O O . GLU A 1 85 ? -38.086 45.991 17.058 1.00 46.19 85 GLU A O 1
ATOM 628 N N . ALA A 1 86 ? -40.100 46.685 16.417 1.00 51.12 86 ALA A N 1
ATOM 629 C CA . ALA A 1 86 ? -39.822 46.894 15.004 1.00 51.12 86 ALA A CA 1
ATOM 630 C C . ALA A 1 86 ? -40.794 47.998 14.545 1.00 51.12 86 ALA A C 1
ATOM 632 O O . ALA A 1 86 ? -41.856 48.123 15.161 1.00 51.12 86 ALA A O 1
ATOM 633 N N . PRO A 1 87 ? -40.545 48.751 13.455 1.00 51.19 87 PRO A N 1
ATOM 634 C CA . PRO A 1 87 ? -39.556 48.482 12.409 1.00 51.19 87 PRO A CA 1
ATOM 635 C C . PRO A 1 87 ? -38.829 49.742 11.882 1.00 51.19 87 PRO A C 1
ATOM 637 O O . PRO A 1 87 ? -39.194 50.873 12.189 1.00 51.19 87 PRO A O 1
ATOM 640 N N . SER A 1 88 ? -37.896 49.524 10.947 1.00 41.50 88 SER A N 1
ATOM 641 C CA . SER A 1 88 ? -37.695 50.304 9.702 1.00 41.50 88 SER A CA 1
ATOM 642 C C . SER A 1 88 ? -36.248 50.736 9.476 1.00 41.50 88 SER A C 1
ATOM 644 O O . SER A 1 88 ? -35.806 51.753 9.995 1.00 41.50 88 SER A O 1
ATOM 646 N N . ALA A 1 89 ? -35.562 50.045 8.567 1.00 44.09 89 ALA A N 1
ATOM 647 C CA . ALA A 1 89 ? -34.747 50.710 7.554 1.00 44.09 89 ALA A CA 1
ATOM 648 C C . ALA A 1 89 ? -34.490 49.745 6.392 1.00 44.09 89 ALA A C 1
ATOM 650 O O . ALA A 1 89 ? -33.742 48.778 6.504 1.00 44.09 89 ALA A O 1
ATOM 651 N N . LEU A 1 90 ? -35.155 50.043 5.277 1.00 50.59 90 LEU A N 1
ATOM 652 C CA . LEU A 1 90 ? -34.770 49.669 3.923 1.00 50.59 90 LEU A CA 1
ATOM 653 C C . LEU A 1 90 ? -33.255 49.825 3.728 1.00 50.59 90 LEU A C 1
ATOM 655 O O . LEU A 1 90 ? -32.747 50.944 3.766 1.00 50.59 90 LEU A O 1
ATOM 659 N N . VAL A 1 91 ? -32.564 48.726 3.433 1.00 54.31 91 VAL A N 1
ATOM 660 C CA . VAL A 1 91 ? -31.331 48.770 2.645 1.00 54.31 91 VAL A CA 1
ATOM 661 C C . VAL A 1 91 ? -31.532 47.865 1.443 1.00 54.31 91 VAL A C 1
ATOM 663 O O . VAL A 1 91 ? -31.551 46.639 1.532 1.00 54.31 91 VAL A O 1
ATOM 666 N N . ASP A 1 92 ? -31.754 48.551 0.332 1.00 43.72 92 ASP A N 1
ATOM 667 C CA . ASP A 1 92 ? -31.693 48.067 -1.031 1.00 43.72 92 ASP A CA 1
ATOM 668 C C . ASP A 1 92 ? -30.242 47.659 -1.327 1.00 43.72 92 ASP A C 1
ATOM 670 O O . ASP A 1 92 ? -29.322 48.477 -1.258 1.00 43.72 92 ASP A O 1
ATOM 674 N N . GLY A 1 93 ? -30.025 46.368 -1.560 1.00 48.16 93 GLY A N 1
ATOM 675 C CA . GLY A 1 93 ? -28.715 45.776 -1.805 1.00 48.16 93 GLY A CA 1
ATOM 676 C C . GLY A 1 93 ? -28.762 44.963 -3.085 1.00 48.16 93 GLY A C 1
ATOM 677 O O . GLY A 1 93 ? -28.919 43.744 -3.045 1.00 48.16 93 GLY A O 1
ATOM 678 N N . ALA A 1 94 ? -28.665 45.658 -4.215 1.00 45.53 94 ALA A N 1
ATOM 679 C CA . ALA A 1 94 ? -28.510 45.076 -5.537 1.00 45.53 94 ALA A CA 1
ATOM 680 C C . ALA A 1 94 ? -27.325 44.094 -5.556 1.00 45.53 94 ALA A C 1
ATOM 682 O O . ALA A 1 94 ? -26.164 44.497 -5.492 1.00 45.53 94 ALA A O 1
ATOM 683 N N . PHE A 1 95 ? -27.616 42.797 -5.655 1.00 38.91 95 PHE A N 1
ATOM 684 C CA . PHE A 1 95 ? -26.622 41.807 -6.051 1.00 38.91 95 PHE A CA 1
ATOM 685 C C . PHE A 1 95 ? -26.414 41.936 -7.559 1.00 38.91 95 PHE A C 1
ATOM 687 O O . PHE A 1 95 ? -27.242 41.495 -8.358 1.00 38.91 95 PHE A O 1
ATOM 694 N N . GLU A 1 96 ? -25.315 42.586 -7.938 1.00 47.03 96 GLU A N 1
ATOM 695 C CA . GLU A 1 96 ? -24.815 42.561 -9.305 1.00 47.03 96 GLU A CA 1
ATOM 696 C C . GLU A 1 96 ? -24.517 41.119 -9.730 1.00 47.03 96 GLU A C 1
ATOM 698 O O . GLU A 1 96 ? -23.896 40.329 -9.015 1.00 47.03 96 GLU A O 1
ATOM 703 N N . HIS A 1 97 ? -24.995 40.796 -10.927 1.00 47.78 97 HIS A N 1
ATOM 704 C CA . HIS A 1 97 ? -24.743 39.560 -11.643 1.00 47.78 97 HIS A CA 1
ATOM 705 C C . HIS A 1 97 ? -23.232 39.422 -11.891 1.00 47.78 97 HIS A C 1
ATOM 707 O O . HIS A 1 97 ? -22.674 40.071 -12.773 1.00 47.78 97 HIS A O 1
ATOM 713 N N . GLY A 1 98 ? -22.563 38.576 -11.109 1.00 41.50 98 GLY A N 1
ATOM 714 C CA . GLY A 1 98 ? -21.212 38.119 -11.414 1.00 41.50 98 GLY A CA 1
ATOM 715 C C . GLY A 1 98 ? -21.239 37.235 -12.659 1.00 41.50 98 GLY A C 1
ATOM 716 O O . GLY A 1 98 ? -21.825 36.153 -12.646 1.00 41.50 98 GLY A O 1
ATOM 717 N N . ASP A 1 99 ? -20.634 37.734 -13.729 1.00 51.19 99 ASP A N 1
ATOM 718 C CA . ASP A 1 99 ? -20.432 37.078 -15.018 1.00 51.19 99 ASP A CA 1
ATOM 719 C C . ASP A 1 99 ? -19.644 35.762 -14.831 1.00 51.19 99 ASP A C 1
ATOM 721 O O . ASP A 1 99 ? -18.491 35.757 -14.392 1.00 51.19 99 ASP A O 1
ATOM 725 N N . LEU A 1 100 ? -20.290 34.625 -15.103 1.00 56.72 100 LEU A N 1
ATOM 726 C CA . LEU A 1 100 ? -19.655 33.304 -15.117 1.00 56.72 100 LEU A CA 1
ATOM 727 C C . LEU A 1 100 ? -18.962 33.120 -16.477 1.00 56.72 100 LEU A C 1
ATOM 729 O O . LEU A 1 100 ? -19.628 33.271 -17.502 1.00 56.72 100 LEU A O 1
ATOM 733 N N . PRO A 1 101 ? -17.671 32.745 -16.541 1.00 51.69 101 PRO A N 1
ATOM 734 C CA . PRO A 1 101 ? -17.013 32.510 -17.820 1.00 51.69 101 PRO A CA 1
ATOM 735 C C . PRO A 1 101 ? -17.665 31.326 -18.550 1.00 51.69 101 PRO A C 1
ATOM 737 O O . PRO A 1 101 ? -17.729 30.210 -18.033 1.00 51.69 101 PRO A O 1
ATOM 740 N N . ALA A 1 102 ? -18.135 31.580 -19.772 1.00 57.97 102 ALA A N 1
ATOM 741 C CA . ALA A 1 102 ? -18.857 30.644 -20.633 1.00 57.97 102 ALA A CA 1
ATOM 742 C C . ALA A 1 102 ? -17.964 29.595 -21.328 1.00 57.97 102 ALA A C 1
ATOM 744 O O . ALA A 1 102 ? -18.268 29.180 -22.440 1.00 57.97 102 ALA A O 1
ATOM 745 N N . ASP A 1 103 ? -16.895 29.134 -20.678 1.00 59.41 103 ASP A N 1
ATOM 746 C CA . ASP A 1 103 ? -16.013 28.093 -21.216 1.00 59.41 103 ASP A CA 1
ATOM 747 C C . ASP A 1 103 ? -15.928 26.912 -20.242 1.00 59.41 103 ASP A C 1
ATOM 749 O O . ASP A 1 103 ? -14.920 26.649 -19.583 1.00 59.41 103 ASP A O 1
ATOM 753 N N . GLY A 1 104 ? -17.036 26.174 -20.152 1.00 61.97 104 GLY A N 1
ATOM 754 C CA . GLY A 1 104 ? -16.997 24.784 -19.705 1.00 61.97 104 GLY A CA 1
ATOM 755 C C . GLY A 1 104 ? -16.284 23.917 -20.755 1.00 61.97 104 GLY A C 1
ATOM 756 O O . GLY A 1 104 ? -16.327 24.236 -21.944 1.00 61.97 104 GLY A O 1
ATOM 757 N N . PRO A 1 105 ? -15.614 22.819 -20.362 1.00 61.44 105 PRO A N 1
ATOM 758 C CA . PRO A 1 105 ? -14.857 21.998 -21.301 1.00 61.44 105 PRO A CA 1
ATOM 759 C C . PRO A 1 105 ? -15.768 21.444 -22.405 1.00 61.44 105 PRO A C 1
ATOM 761 O O . PRO A 1 105 ? -16.814 20.863 -22.114 1.00 61.44 105 PRO A O 1
ATOM 764 N N . ASP A 1 106 ? -15.351 21.590 -23.668 1.00 67.94 106 ASP A N 1
ATOM 765 C CA . ASP A 1 106 ? -16.062 21.050 -24.831 1.00 67.94 106 ASP A CA 1
ATOM 766 C C . ASP A 1 106 ? -16.110 19.513 -24.761 1.00 67.94 106 ASP A C 1
ATOM 768 O O . ASP A 1 106 ? -15.196 18.788 -25.175 1.00 67.94 106 ASP A O 1
ATOM 772 N N . LEU A 1 107 ? -17.213 19.002 -24.214 1.00 62.06 107 LEU A N 1
ATOM 773 C CA . LEU A 1 107 ? -17.482 17.574 -24.068 1.00 62.06 107 LEU A CA 1
ATOM 774 C C . LEU A 1 107 ? -17.501 16.852 -25.426 1.00 62.06 107 LEU A C 1
ATOM 776 O O . LEU A 1 107 ? -17.196 15.656 -25.488 1.00 62.06 107 LEU A O 1
ATOM 780 N N . ALA A 1 108 ? -17.786 17.557 -26.528 1.00 61.00 108 ALA A N 1
ATOM 781 C CA . ALA A 1 108 ? -17.748 16.978 -27.866 1.00 61.00 108 ALA A CA 1
ATOM 782 C C . ALA A 1 108 ? -16.306 16.741 -28.349 1.00 61.00 108 ALA A C 1
ATOM 784 O O . ALA A 1 108 ? -16.037 15.727 -29.006 1.00 61.00 108 ALA A O 1
ATOM 785 N N . ALA A 1 109 ? -15.359 17.609 -27.976 1.00 58.69 109 ALA A N 1
ATOM 786 C CA . ALA A 1 109 ? -13.933 17.403 -28.235 1.00 58.69 109 ALA A CA 1
ATOM 787 C C . ALA A 1 109 ? -13.383 16.192 -27.458 1.00 58.69 109 ALA A C 1
ATOM 789 O O . ALA A 1 109 ? -12.682 15.350 -28.032 1.00 58.69 109 ALA A O 1
ATOM 790 N N . ILE A 1 110 ? -13.775 16.044 -26.188 1.00 60.25 110 ILE A N 1
ATOM 791 C CA . ILE A 1 110 ? -13.372 14.911 -25.336 1.00 60.25 110 ILE A CA 1
ATOM 792 C C . ILE A 1 110 ? -13.895 13.583 -25.916 1.00 60.25 110 ILE A C 1
ATOM 794 O O . ILE A 1 110 ? -13.151 12.603 -26.018 1.00 60.25 110 ILE A O 1
ATOM 798 N N . ALA A 1 111 ? -15.143 13.554 -26.392 1.00 60.03 111 ALA A N 1
ATOM 799 C CA . ALA A 1 111 ? -15.729 12.366 -27.014 1.00 60.03 111 ALA A CA 1
ATOM 800 C C . ALA A 1 111 ? -15.067 11.987 -28.358 1.00 60.03 111 ALA A C 1
ATOM 802 O O . ALA A 1 111 ? -14.941 10.800 -28.677 1.00 60.03 111 ALA A O 1
ATOM 803 N N . ARG A 1 112 ? -14.602 12.968 -29.149 1.00 58.06 112 ARG A N 1
ATOM 804 C CA . ARG A 1 112 ? -13.858 12.712 -30.399 1.00 58.06 112 ARG A CA 1
ATOM 805 C C . ARG A 1 112 ? -12.482 12.097 -30.145 1.00 58.06 112 ARG A C 1
ATOM 807 O O . ARG A 1 112 ? -12.109 11.173 -30.867 1.00 58.06 112 ARG A O 1
ATOM 814 N N . ALA A 1 113 ? -11.764 12.550 -29.116 1.00 57.09 113 ALA A N 1
ATOM 815 C CA . ALA A 1 113 ? -10.457 11.997 -28.754 1.00 57.09 113 ALA A CA 1
ATOM 816 C C . ALA A 1 113 ? -10.548 10.523 -28.312 1.00 57.09 113 ALA A C 1
ATOM 818 O O . ALA A 1 113 ? -9.709 9.703 -28.691 1.00 57.09 113 ALA A O 1
ATOM 819 N N . ALA A 1 114 ? -11.613 10.149 -27.594 1.00 57.31 114 ALA A N 1
ATOM 820 C CA . ALA A 1 114 ? -11.829 8.771 -27.147 1.00 57.31 114 ALA A CA 1
ATOM 821 C C . ALA A 1 114 ? -12.067 7.777 -28.304 1.00 57.31 114 ALA A C 1
ATOM 823 O O . ALA A 1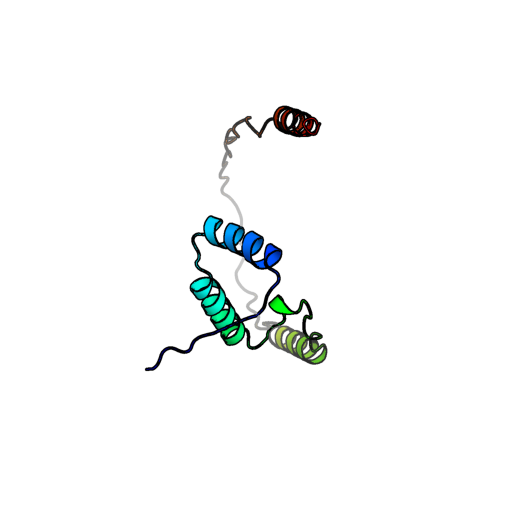 114 ? -11.735 6.597 -28.190 1.00 57.31 114 ALA A O 1
ATOM 824 N N . ARG A 1 115 ? -12.599 8.237 -29.446 1.00 56.41 115 ARG A N 1
ATOM 825 C CA . ARG A 1 115 ? -12.921 7.367 -30.592 1.00 56.41 115 ARG A CA 1
ATOM 826 C C . ARG A 1 115 ? -11.728 7.004 -31.478 1.00 56.41 115 ARG A C 1
ATOM 828 O O . ARG A 1 115 ? -11.861 6.091 -32.287 1.00 56.41 115 ARG A O 1
ATOM 835 N N . PHE A 1 116 ? -10.584 7.676 -31.338 1.00 52.66 116 PHE A N 1
ATOM 836 C CA . PHE A 1 116 ? -9.409 7.425 -32.185 1.00 52.66 116 PHE A CA 1
ATOM 837 C C . PHE A 1 116 ? -8.393 6.448 -31.570 1.00 52.66 116 PHE A C 1
ATOM 839 O O . PHE A 1 116 ? -7.571 5.889 -32.289 1.00 52.66 116 PHE A O 1
ATOM 846 N N . SER A 1 117 ? -8.486 6.160 -30.268 1.00 50.81 117 SER A N 1
ATOM 847 C CA . SER A 1 117 ? -7.590 5.218 -29.573 1.00 50.81 117 SER A CA 1
ATOM 848 C C . SER A 1 117 ? -8.151 3.787 -29.539 1.00 50.81 117 SER A C 1
ATOM 850 O O . SER A 1 117 ? -8.164 3.111 -28.515 1.00 50.81 117 SER A O 1
ATOM 852 N N . SER A 1 118 ? -8.702 3.327 -30.662 1.00 54.59 118 SER A N 1
ATOM 853 C CA . SER A 1 118 ? -9.134 1.932 -30.838 1.00 54.59 118 SER A CA 1
ATOM 854 C C . SER A 1 118 ? -8.982 1.479 -32.292 1.00 54.59 118 SER A C 1
ATOM 856 O O . SER A 1 118 ? -9.903 0.950 -32.906 1.00 54.59 118 SER A O 1
ATOM 858 N N . ARG A 1 119 ? -7.794 1.684 -32.874 1.00 53.41 119 ARG A N 1
ATOM 859 C CA . ARG A 1 119 ? -7.358 0.946 -34.071 1.00 53.41 119 ARG A CA 1
ATOM 860 C C . ARG A 1 119 ? -5.841 1.023 -34.232 1.00 53.41 119 ARG A C 1
ATOM 862 O O . ARG A 1 119 ? -5.313 2.031 -34.681 1.00 53.41 119 ARG A O 1
ATOM 869 N N . GLY A 1 120 ? -5.153 -0.049 -33.849 1.00 44.06 120 GLY A N 1
ATOM 870 C CA . GLY A 1 120 ? -3.700 -0.149 -33.991 1.00 44.06 120 GLY A CA 1
ATOM 871 C C . GLY A 1 120 ? -3.094 -1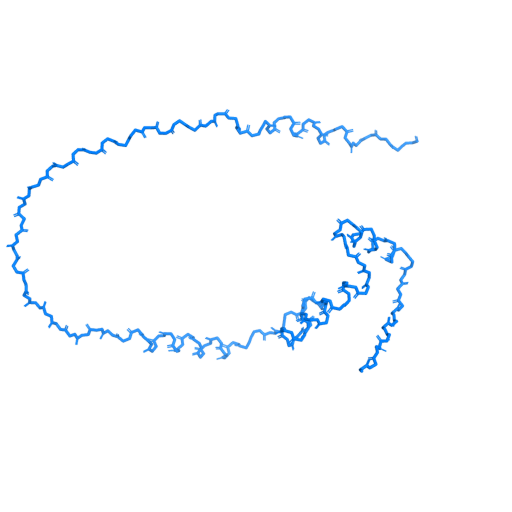.409 -33.378 1.00 44.06 120 GLY A C 1
ATOM 872 O O . GLY A 1 120 ? -2.116 -1.311 -32.651 1.00 44.06 120 GLY A O 1
ATOM 873 N N . VAL A 1 121 ? -3.691 -2.575 -33.634 1.00 47.09 121 VAL A N 1
ATOM 874 C CA . VAL A 1 121 ? -3.009 -3.873 -33.519 1.00 47.09 121 VAL A CA 1
ATOM 875 C C . VAL A 1 121 ? -3.337 -4.641 -34.787 1.00 47.09 121 VAL A C 1
ATOM 877 O O . VAL A 1 121 ? -4.430 -5.195 -34.873 1.00 47.09 121 VAL A O 1
ATOM 880 N N . ILE A 1 122 ? -2.424 -4.600 -35.758 1.00 48.16 122 ILE A N 1
ATOM 881 C CA . ILE A 1 122 ? -1.950 -5.761 -36.527 1.00 48.16 122 ILE A CA 1
ATOM 882 C C . ILE A 1 122 ? -0.483 -5.485 -36.853 1.00 48.16 122 ILE A C 1
ATOM 884 O O . ILE A 1 122 ? -0.219 -4.374 -37.366 1.00 48.16 122 ILE A O 1
#

Radius of gyration: 30.36 Å; chains: 1; bounding box: 61×64×68 Å

Foldseek 3Di:
DDDDDDDDDDDPVVVVVVCVVCVVVVHDPVRVVVVLVVVCVVVVHDCVVVVDDPPDPVVVVVVVVVVVVVVPPDPPDDDPDDDDDDDDDDDDDDDPDDDDPPDDPPVVVVVVVVVVPPDDDD

Organism: NCBI:txid1473216

pLDDT: mean 74.27, std 20.16, range [38.91, 98.38]